Protein AF-A0A953B6B4-F1 (afdb_monomer_lite)

Structure (mmCIF, N/CA/C/O backbone):
data_AF-A0A953B6B4-F1
#
_entry.id   AF-A0A953B6B4-F1
#
loop_
_atom_site.group_PDB
_atom_site.id
_atom_site.type_symbol
_atom_site.label_atom_id
_atom_site.label_alt_id
_atom_site.label_comp_id
_atom_site.label_asym_id
_atom_site.label_entity_id
_atom_site.label_seq_id
_atom_site.pdbx_PDB_ins_code
_atom_site.Cartn_x
_atom_site.Cartn_y
_atom_site.Cartn_z
_atom_site.occupancy
_atom_site.B_iso_or_equiv
_atom_site.auth_seq_id
_atom_site.auth_comp_id
_atom_site.auth_asym_id
_atom_site.auth_atom_id
_atom_site.pdbx_PDB_model_num
ATOM 1 N N . TRP A 1 1 ? -9.352 -8.558 3.442 1.00 91.06 1 TRP A N 1
ATOM 2 C CA . TRP A 1 1 ? -8.731 -8.384 4.773 1.00 91.06 1 TRP A CA 1
ATOM 3 C C . TRP A 1 1 ? -9.789 -8.082 5.826 1.00 91.06 1 TRP A C 1
ATOM 5 O O . TRP A 1 1 ? -10.013 -8.963 6.636 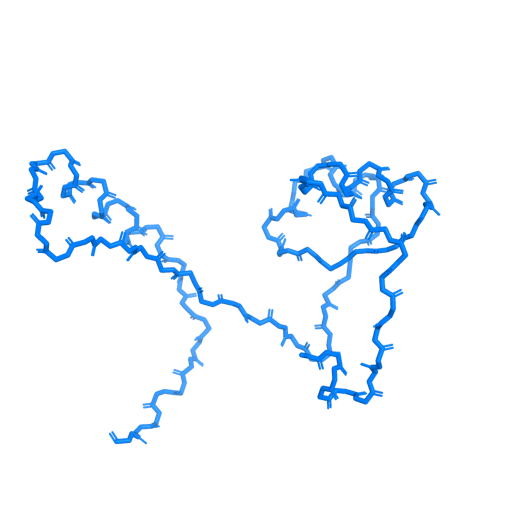1.00 91.06 1 TRP A O 1
ATOM 15 N N . PHE A 1 2 ? -10.512 -6.953 5.749 1.00 92.56 2 PHE A N 1
ATOM 16 C CA . PHE A 1 2 ? -11.597 -6.618 6.693 1.00 92.56 2 PHE A CA 1
ATOM 17 C C . PHE A 1 2 ? -12.645 -7.728 6.829 1.00 92.56 2 PHE A C 1
ATOM 19 O O . PHE A 1 2 ? -12.896 -8.181 7.937 1.00 92.56 2 PHE A O 1
ATOM 26 N N . ALA A 1 3 ? -13.133 -8.266 5.705 1.00 92.31 3 ALA A N 1
ATOM 27 C CA . ALA A 1 3 ? -14.074 -9.389 5.713 1.00 92.31 3 ALA A CA 1
ATOM 28 C C . ALA A 1 3 ? -13.532 -10.641 6.432 1.00 92.31 3 ALA A C 1
ATOM 30 O O . ALA A 1 3 ? -14.267 -11.295 7.158 1.00 92.31 3 ALA A O 1
ATOM 31 N N . ARG A 1 4 ? -12.228 -10.945 6.301 1.00 91.81 4 ARG A N 1
ATOM 32 C CA . ARG A 1 4 ? -11.601 -12.059 7.042 1.00 91.81 4 ARG A CA 1
ATOM 33 C C . ARG A 1 4 ? -11.534 -11.793 8.548 1.00 91.81 4 ARG A C 1
ATOM 35 O O . ARG A 1 4 ? -11.452 -12.736 9.315 1.00 91.81 4 ARG A O 1
ATOM 42 N N . GLY A 1 5 ? -11.527 -10.524 8.953 1.00 90.94 5 GLY A N 1
ATOM 43 C CA . GLY A 1 5 ? -11.631 -10.096 10.347 1.00 90.94 5 GLY A CA 1
ATOM 44 C C . GLY A 1 5 ? -13.072 -9.851 10.806 1.00 90.94 5 GLY A C 1
ATOM 45 O O . GLY A 1 5 ? -13.259 -9.197 11.822 1.00 90.94 5 GLY A O 1
ATOM 46 N N . GLY A 1 6 ? -14.083 -10.294 10.046 1.00 94.06 6 GLY A N 1
ATOM 47 C CA . GLY A 1 6 ? -15.499 -10.128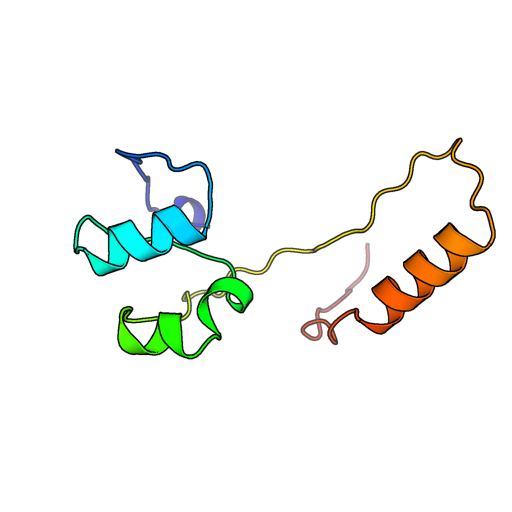 10.397 1.00 94.06 6 GLY A CA 1
ATOM 48 C C . GLY A 1 6 ? -16.054 -8.707 10.234 1.00 94.06 6 GLY A C 1
ATOM 49 O O . GLY A 1 6 ? -17.187 -8.449 10.624 1.00 94.06 6 GLY A O 1
ATOM 50 N N . ALA A 1 7 ? -15.290 -7.778 9.652 1.00 92.38 7 ALA A N 1
ATOM 51 C CA . ALA A 1 7 ? -15.716 -6.395 9.468 1.00 92.38 7 ALA A CA 1
ATOM 52 C C . ALA A 1 7 ? -16.285 -6.159 8.059 1.00 92.38 7 ALA A C 1
ATOM 54 O O . ALA A 1 7 ? -15.587 -6.338 7.053 1.00 92.38 7 ALA A O 1
ATOM 55 N N . ALA A 1 8 ? -17.533 -5.690 7.993 1.00 92.44 8 ALA A N 1
ATOM 56 C CA . ALA A 1 8 ? -18.151 -5.176 6.775 1.00 92.44 8 ALA A CA 1
ATOM 57 C C . ALA A 1 8 ? -17.943 -3.656 6.688 1.00 92.44 8 ALA A C 1
ATOM 59 O O . ALA A 1 8 ? -18.372 -2.909 7.565 1.00 92.44 8 ALA A O 1
ATOM 60 N N . LEU A 1 9 ? -17.277 -3.188 5.630 1.00 88.00 9 LEU A N 1
ATOM 61 C CA . LEU A 1 9 ? -17.067 -1.759 5.400 1.00 88.00 9 LEU A CA 1
ATOM 62 C C . LEU A 1 9 ? -18.177 -1.171 4.528 1.00 88.00 9 LEU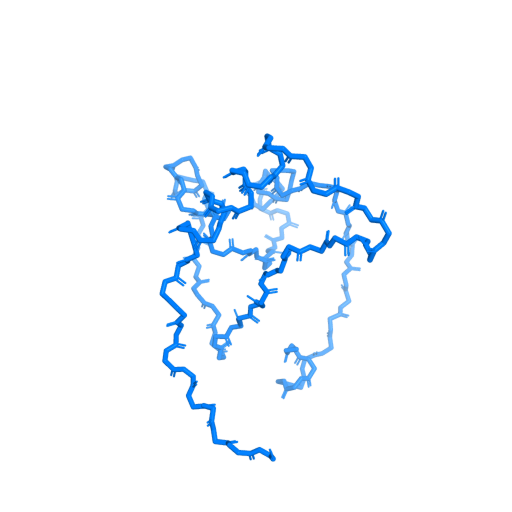 A C 1
ATOM 64 O O . LEU A 1 9 ? -18.562 -1.769 3.526 1.00 88.00 9 LEU A O 1
ATOM 68 N N . ARG A 1 10 ? -18.614 0.048 4.859 1.00 89.62 10 ARG A N 1
ATOM 69 C CA . ARG A 1 10 ? -19.469 0.891 4.009 1.00 89.62 10 ARG A CA 1
ATOM 70 C C . ARG A 1 10 ? -18.744 2.209 3.721 1.00 89.62 10 ARG A C 1
ATOM 72 O O . ARG A 1 10 ? -18.855 3.137 4.519 1.00 89.62 10 ARG A O 1
ATOM 79 N N . PRO A 1 11 ? -17.958 2.294 2.633 1.00 86.94 11 PRO A N 1
ATOM 80 C CA . PRO A 1 11 ? -17.314 3.543 2.242 1.00 86.94 11 PRO A CA 1
ATOM 81 C C . PRO A 1 11 ? -18.369 4.614 1.944 1.00 86.94 11 PRO A C 1
ATOM 83 O O . PRO A 1 11 ? -19.280 4.377 1.158 1.00 86.94 11 PRO A O 1
ATOM 86 N N . VAL A 1 12 ? -18.237 5.787 2.564 1.00 88.06 12 VAL A N 1
ATOM 87 C CA . VAL A 1 12 ? -19.126 6.947 2.339 1.00 88.06 12 VAL A CA 1
ATOM 88 C C . VAL A 1 12 ? -18.530 7.966 1.365 1.00 88.06 12 VAL A C 1
ATOM 90 O O . VAL A 1 12 ? -19.157 8.967 1.041 1.00 88.06 12 VAL A O 1
ATOM 93 N N . MET A 1 13 ? -17.300 7.720 0.909 1.00 90.19 13 MET A N 1
ATOM 94 C CA . MET A 1 13 ? -16.514 8.636 0.094 1.00 90.19 13 MET A CA 1
ATOM 95 C C . MET A 1 13 ? -15.529 7.862 -0.782 1.00 90.19 13 MET A C 1
ATOM 97 O O . MET A 1 13 ? -15.028 6.808 -0.385 1.00 90.19 13 MET A O 1
ATOM 101 N N . SER A 1 14 ? -15.226 8.416 -1.956 1.00 91.19 14 SER A N 1
ATOM 102 C CA . SER A 1 14 ? -14.185 7.929 -2.859 1.00 91.19 14 SER A CA 1
ATOM 103 C C . SER A 1 14 ? -13.387 9.105 -3.415 1.00 91.19 14 SER A C 1
ATOM 105 O O . SER A 1 14 ? -13.967 10.116 -3.805 1.00 91.19 14 SER A O 1
ATOM 107 N N . LEU A 1 15 ? -12.063 8.964 -3.463 1.00 93.25 15 LEU A N 1
ATOM 108 C CA . LEU A 1 15 ? -11.138 9.976 -3.968 1.00 93.25 15 LEU A CA 1
ATOM 109 C C . LEU A 1 15 ? -10.209 9.361 -5.018 1.00 93.25 15 LEU A C 1
ATOM 111 O O . LEU A 1 15 ? -9.794 8.209 -4.896 1.00 93.25 15 LEU A O 1
ATOM 115 N N . GLY A 1 16 ? -9.873 10.143 -6.047 1.00 93.25 16 GLY A N 1
ATOM 116 C CA . GLY A 1 16 ? -9.117 9.670 -7.213 1.00 93.25 16 GLY A CA 1
ATOM 117 C C . GLY A 1 16 ? -7.598 9.598 -7.033 1.00 93.25 16 GLY A C 1
ATOM 118 O O . GLY A 1 16 ? -6.911 9.094 -7.917 1.00 93.25 16 GLY A O 1
ATOM 119 N N . SER A 1 17 ? -7.045 10.101 -5.924 1.00 94.62 17 SER A N 1
ATOM 120 C CA . SER A 1 17 ? -5.599 10.098 -5.689 1.00 94.62 17 SER A CA 1
ATOM 121 C C . SER A 1 17 ? -5.240 9.897 -4.220 1.00 94.62 17 SER A C 1
ATOM 123 O O . SER A 1 17 ? -5.987 10.249 -3.309 1.00 94.62 17 SER A O 1
ATOM 125 N N . VAL A 1 18 ? -4.049 9.341 -3.994 1.00 94.00 18 VAL A N 1
ATOM 126 C CA . VAL A 1 18 ? -3.494 9.122 -2.653 1.00 94.00 18 VAL A CA 1
ATOM 127 C C . VAL A 1 18 ? -3.236 10.441 -1.922 1.00 94.00 18 VAL A C 1
ATOM 129 O O . VAL A 1 18 ? -3.437 10.502 -0.713 1.00 94.00 18 VAL A O 1
ATOM 132 N N . GLU A 1 19 ? -2.840 11.498 -2.632 1.00 93.25 19 GLU A N 1
ATOM 133 C CA . GLU A 1 19 ? -2.605 12.810 -2.015 1.00 93.25 19 GLU A CA 1
ATOM 134 C C . GLU A 1 19 ? -3.916 13.459 -1.556 1.00 93.25 19 GLU A C 1
ATOM 136 O O . GLU A 1 19 ? -3.991 13.919 -0.423 1.00 93.25 19 GLU A O 1
ATOM 141 N N . ALA A 1 20 ? -4.991 13.377 -2.352 1.00 94.31 20 ALA A N 1
ATOM 142 C CA . ALA A 1 20 ? -6.308 13.866 -1.931 1.00 94.31 20 ALA A CA 1
ATOM 143 C C . ALA A 1 20 ? -6.817 13.140 -0.674 1.00 94.31 20 ALA A C 1
ATOM 145 O O . ALA A 1 20 ? -7.420 13.753 0.204 1.00 94.31 20 ALA A O 1
ATOM 146 N N . ILE A 1 21 ? -6.543 11.834 -0.562 1.00 94.50 21 ILE A N 1
ATOM 147 C CA . ILE A 1 21 ? -6.893 11.050 0.631 1.00 94.50 21 ILE A CA 1
ATOM 148 C C . ILE A 1 21 ? -6.135 11.564 1.858 1.00 94.50 21 ILE A C 1
ATOM 150 O O . ILE A 1 21 ? -6.732 11.683 2.925 1.00 94.50 21 ILE A O 1
ATOM 154 N N . LYS A 1 22 ? -4.840 11.874 1.728 1.00 93.75 22 LYS A N 1
ATOM 155 C CA . LYS A 1 22 ? -4.039 12.392 2.847 1.00 93.75 22 LYS A CA 1
ATOM 156 C C . LYS A 1 22 ? -4.560 13.734 3.338 1.00 93.75 22 LYS A C 1
ATOM 158 O O . LYS A 1 22 ? -4.759 13.864 4.539 1.00 93.75 22 LYS A O 1
ATOM 163 N N . GLU A 1 23 ? -4.829 14.675 2.437 1.00 93.31 23 GLU A N 1
ATOM 164 C CA . GLU A 1 23 ? -5.364 15.992 2.809 1.00 93.31 23 GLU A CA 1
ATOM 165 C C . GLU A 1 23 ? -6.707 15.869 3.539 1.00 93.31 23 GLU A C 1
ATOM 167 O O . GLU A 1 23 ? -6.927 16.499 4.570 1.00 93.31 23 GLU A O 1
ATOM 172 N N . LEU A 1 24 ? -7.585 14.977 3.073 1.00 94.25 24 LEU A N 1
ATOM 173 C CA . LEU A 1 24 ? -8.885 14.762 3.703 1.00 94.25 24 LEU A CA 1
ATOM 174 C C . LEU A 1 24 ? -8.779 14.144 5.106 1.00 94.25 24 LEU A C 1
ATOM 176 O O . LEU A 1 24 ? -9.503 14.539 6.021 1.00 94.25 24 LEU A O 1
ATOM 180 N N . VAL A 1 25 ? -7.867 13.186 5.291 1.00 94.06 25 VAL A N 1
ATOM 181 C CA . VAL A 1 25 ? -7.590 12.601 6.612 1.00 94.06 25 VAL A CA 1
ATOM 182 C C . VAL A 1 25 ? -6.931 13.632 7.533 1.00 94.06 25 VAL A C 1
ATOM 184 O O . VAL A 1 25 ? -7.302 13.709 8.702 1.00 94.06 25 VAL A O 1
ATOM 187 N N . ALA A 1 26 ? -6.008 14.453 7.021 1.00 93.56 26 ALA A N 1
ATOM 188 C CA . ALA A 1 26 ? -5.371 15.533 7.779 1.00 93.56 26 ALA A CA 1
ATOM 189 C C . ALA A 1 26 ? -6.392 16.585 8.243 1.00 93.56 26 ALA A C 1
ATOM 191 O O . ALA A 1 26 ? -6.288 17.096 9.355 1.00 93.56 26 ALA A O 1
ATOM 192 N N . ALA A 1 27 ? -7.426 16.840 7.437 1.00 93.88 27 ALA A N 1
ATOM 193 C CA . ALA A 1 27 ? -8.560 17.693 7.790 1.00 93.88 27 ALA A CA 1
ATOM 194 C C . ALA A 1 27 ? -9.543 17.054 8.798 1.00 93.88 27 ALA A C 1
ATOM 196 O O . ALA A 1 27 ? -10.540 17.677 9.159 1.00 93.88 27 ALA A O 1
ATOM 197 N N . GLY A 1 28 ? -9.304 15.817 9.251 1.00 93.44 28 GLY A N 1
ATOM 198 C CA . GLY A 1 28 ? -10.137 15.139 10.250 1.00 93.44 28 GLY A CA 1
ATOM 199 C C . GLY A 1 28 ? -11.436 14.539 9.704 1.00 93.44 28 GLY A C 1
ATOM 200 O O . GLY A 1 28 ? -12.299 14.136 10.480 1.00 93.44 28 GLY A O 1
ATOM 201 N N . LEU A 1 29 ? -11.585 14.435 8.382 1.00 93.50 29 LEU A N 1
ATOM 202 C CA . LEU A 1 29 ? -12.821 13.975 7.736 1.00 93.50 29 LEU A CA 1
ATOM 203 C C . LEU A 1 29 ? -12.918 12.443 7.603 1.00 93.50 29 LEU A C 1
ATOM 205 O O . LEU A 1 29 ? -13.825 11.928 6.948 1.00 93.50 29 LEU A O 1
ATOM 209 N N . GLY A 1 30 ? -11.995 11.695 8.214 1.00 92.31 30 GLY A N 1
ATOM 210 C CA . GLY A 1 30 ? -12.043 10.236 8.260 1.00 92.31 30 GLY A CA 1
ATOM 211 C C . GLY A 1 30 ? -10.681 9.580 8.457 1.00 92.31 30 GLY A C 1
ATOM 212 O O . GLY A 1 30 ? -9.725 10.196 8.919 1.00 92.31 30 GLY A O 1
ATOM 213 N N . CYS A 1 31 ? -10.593 8.301 8.088 1.00 93.19 31 CYS A N 1
ATOM 214 C CA . CYS A 1 31 ? -9.359 7.522 8.092 1.00 93.19 31 CYS A CA 1
ATOM 215 C C . CYS A 1 31 ? -9.211 6.738 6.784 1.00 93.19 31 CYS A C 1
ATOM 217 O O . CYS A 1 31 ? -10.184 6.492 6.070 1.00 93.19 31 CYS A O 1
ATOM 219 N N . ALA A 1 32 ? -7.982 6.335 6.463 1.00 93.75 32 ALA A N 1
ATOM 220 C CA . ALA A 1 32 ? -7.692 5.604 5.239 1.00 93.75 32 ALA A CA 1
ATOM 221 C C . ALA A 1 32 ? -6.657 4.501 5.459 1.00 93.75 32 ALA A C 1
ATOM 223 O O . ALA A 1 32 ? -5.756 4.615 6.289 1.00 93.75 32 ALA A O 1
ATOM 224 N N . VAL A 1 33 ? -6.761 3.444 4.652 1.00 93.44 33 VAL A N 1
ATOM 225 C CA . VAL A 1 33 ? -5.722 2.421 4.513 1.00 93.44 33 VAL A CA 1
ATOM 226 C C . VAL A 1 33 ? -4.930 2.715 3.245 1.00 93.44 33 VAL A C 1
ATOM 228 O O . VAL A 1 33 ? -5.468 2.637 2.144 1.00 93.44 33 VAL A O 1
ATOM 231 N N . LEU A 1 34 ? -3.642 3.026 3.398 1.00 93.75 34 LEU A N 1
ATOM 232 C CA . LEU A 1 34 ? -2.738 3.340 2.291 1.00 93.75 34 LEU A CA 1
ATOM 233 C C . LEU A 1 34 ? -1.536 2.380 2.259 1.00 93.75 34 LEU A C 1
ATOM 235 O O . LEU A 1 34 ? -1.144 1.842 3.299 1.00 93.75 34 LEU A O 1
ATOM 239 N N . PRO A 1 35 ? -0.899 2.170 1.089 1.00 92.38 35 PRO A N 1
ATOM 240 C CA . PRO A 1 35 ? 0.380 1.475 1.021 1.00 92.38 35 PRO A CA 1
ATOM 241 C C . PRO A 1 35 ? 1.422 2.185 1.887 1.00 92.38 35 PRO A C 1
ATOM 243 O O . PRO A 1 35 ? 1.556 3.403 1.811 1.00 92.38 35 PRO A O 1
ATOM 246 N N . GLY A 1 36 ? 2.227 1.432 2.642 1.00 90.94 36 GLY A N 1
ATOM 247 C CA . GLY A 1 36 ? 3.216 2.021 3.553 1.00 90.94 36 GLY A CA 1
ATOM 248 C C . GLY A 1 36 ? 4.163 3.023 2.880 1.00 90.94 36 GLY A C 1
ATOM 249 O O . GLY A 1 36 ? 4.521 4.021 3.489 1.00 90.94 36 GLY A O 1
ATOM 250 N N . MET A 1 37 ? 4.514 2.814 1.605 1.00 88.25 37 MET A N 1
ATOM 251 C CA . MET A 1 37 ? 5.353 3.746 0.836 1.00 88.25 37 MET A CA 1
ATOM 252 C C . MET A 1 37 ? 4.744 5.150 0.674 1.00 88.25 37 MET A C 1
ATOM 254 O O . MET A 1 37 ? 5.492 6.117 0.605 1.00 88.25 37 MET A O 1
ATOM 258 N N . ALA A 1 38 ? 3.413 5.280 0.676 1.00 91.31 38 ALA A N 1
ATOM 259 C CA . ALA A 1 38 ? 2.721 6.559 0.511 1.00 91.31 38 ALA A CA 1
ATOM 260 C C . ALA A 1 38 ? 2.811 7.470 1.747 1.00 91.31 38 ALA A C 1
ATOM 262 O O . ALA A 1 38 ? 2.562 8.669 1.645 1.00 91.31 38 ALA A O 1
ATOM 263 N N . VAL A 1 39 ? 3.159 6.909 2.909 1.00 91.50 39 VAL A N 1
ATOM 264 C CA . VAL A 1 39 ? 3.152 7.601 4.210 1.00 91.50 39 VAL A CA 1
ATOM 265 C C . VAL A 1 39 ? 4.538 7.647 4.868 1.00 91.50 39 VAL A C 1
ATOM 267 O O . VAL A 1 39 ? 4.667 7.928 6.056 1.00 91.50 39 VAL A O 1
ATOM 270 N N . ARG A 1 40 ? 5.606 7.364 4.106 1.00 84.25 40 ARG A N 1
ATOM 271 C CA . ARG A 1 40 ? 6.997 7.407 4.602 1.00 84.25 40 ARG A CA 1
ATOM 272 C C . ARG A 1 40 ? 7.595 8.817 4.653 1.00 84.25 40 ARG A C 1
ATOM 274 O O . ARG A 1 40 ? 8.552 9.010 5.396 1.00 84.25 40 ARG A O 1
ATOM 281 N N . GLY A 1 41 ? 7.068 9.759 3.869 1.00 80.94 41 GLY A N 1
ATOM 282 C CA . GLY A 1 41 ? 7.645 11.097 3.702 1.00 80.94 41 GLY A CA 1
ATOM 283 C C . GLY A 1 41 ? 7.459 12.023 4.918 1.00 80.94 41 GLY A C 1
ATOM 284 O O . GLY A 1 41 ? 6.506 11.832 5.676 1.00 80.94 41 GLY A O 1
ATOM 285 N N . PRO A 1 42 ? 8.320 13.048 5.092 1.00 70.44 42 PRO A N 1
ATOM 286 C CA . PRO A 1 42 ? 8.252 13.985 6.220 1.00 70.44 42 PRO A CA 1
ATOM 287 C C . PRO A 1 42 ? 6.897 14.692 6.355 1.00 70.44 42 PRO A C 1
ATOM 289 O O . PRO A 1 42 ? 6.341 14.725 7.446 1.00 70.44 42 PRO A O 1
ATOM 292 N N . ALA A 1 43 ? 6.324 15.160 5.240 1.00 69.31 43 ALA A N 1
ATOM 293 C CA . ALA A 1 43 ? 5.036 15.860 5.221 1.00 69.31 43 ALA A CA 1
ATOM 294 C C . ALA A 1 43 ? 3.862 14.989 5.706 1.00 69.31 43 ALA A C 1
ATOM 296 O O . ALA A 1 43 ? 2.974 15.459 6.409 1.00 69.31 43 ALA A O 1
ATOM 297 N N . ALA A 1 44 ? 3.879 13.687 5.397 1.00 70.62 44 ALA A N 1
ATOM 298 C CA . ALA A 1 44 ? 2.858 12.767 5.897 1.00 70.62 44 ALA A CA 1
ATOM 299 C C . ALA A 1 44 ? 2.972 12.567 7.417 1.00 70.62 44 ALA A C 1
ATOM 301 O O . ALA A 1 44 ? 1.964 12.371 8.085 1.00 70.62 44 ALA A O 1
ATOM 302 N N . ARG A 1 45 ? 4.186 12.629 7.979 1.00 71.06 45 ARG A N 1
ATOM 303 C CA . ARG A 1 45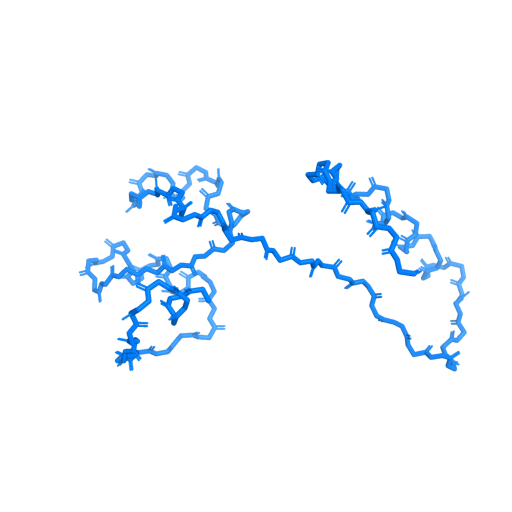 ? 4.422 12.421 9.416 1.00 71.06 45 ARG A CA 1
ATOM 304 C C . ARG A 1 45 ? 4.070 13.633 10.274 1.00 71.06 45 ARG A C 1
ATOM 306 O O . ARG A 1 45 ? 3.803 13.448 11.454 1.00 71.06 45 ARG A O 1
ATOM 313 N N . SER A 1 46 ? 4.082 14.841 9.712 1.00 75.12 46 SER A N 1
ATOM 314 C CA . SER A 1 46 ? 3.730 16.060 10.450 1.00 75.12 46 SER A CA 1
ATOM 315 C C . SER A 1 46 ? 2.221 16.267 10.587 1.00 75.12 46 SER A C 1
ATOM 317 O O . SER A 1 46 ? 1.797 16.898 11.548 1.00 75.12 46 SER A O 1
ATOM 319 N N . ALA A 1 47 ? 1.419 15.745 9.652 1.00 85.56 47 ALA A N 1
ATOM 320 C CA . ALA A 1 47 ? -0.027 15.988 9.600 1.00 85.56 47 ALA A CA 1
ATOM 321 C C . ALA A 1 47 ? -0.899 14.746 9.867 1.00 85.56 47 ALA A C 1
ATOM 323 O O . ALA A 1 47 ? -2.097 14.886 10.098 1.00 85.56 47 ALA A O 1
ATOM 324 N N . LEU A 1 48 ? -0.337 13.528 9.834 1.00 92.56 48 LEU A N 1
ATOM 325 C CA . LEU A 1 48 ? -1.104 12.283 9.958 1.00 92.56 48 LEU A CA 1
ATOM 326 C C . LEU A 1 48 ? -0.561 11.376 11.063 1.00 92.56 48 LEU A C 1
ATOM 328 O O . LEU A 1 48 ? 0.641 11.127 11.165 1.00 92.56 48 LEU A O 1
ATOM 332 N N . VAL A 1 49 ? -1.474 10.761 11.817 1.00 93.25 49 VAL A N 1
ATOM 333 C CA . VAL A 1 49 ? -1.146 9.632 12.694 1.00 93.25 49 VAL A CA 1
ATOM 334 C C . VAL A 1 49 ? -1.156 8.348 11.869 1.00 93.25 49 VAL A C 1
ATOM 336 O O . VAL A 1 49 ? -2.204 7.868 11.440 1.00 93.25 49 VAL A O 1
ATOM 339 N N . VAL A 1 50 ? 0.021 7.761 11.666 1.00 93.62 50 VAL A N 1
ATOM 340 C CA . VAL A 1 50 ? 0.189 6.539 10.870 1.00 93.62 50 VAL A CA 1
ATOM 341 C C . VAL A 1 50 ? 0.369 5.334 11.788 1.00 93.62 50 VAL A C 1
ATOM 343 O O . VAL A 1 50 ? 1.252 5.320 12.645 1.00 93.62 50 VAL A O 1
ATOM 346 N N . ARG A 1 51 ? -0.435 4.285 11.581 1.00 93.19 51 ARG A N 1
ATOM 347 C CA . ARG A 1 51 ? -0.333 3.012 12.313 1.00 93.19 51 ARG A CA 1
ATOM 348 C C . ARG A 1 51 ? -0.269 1.826 11.345 1.00 93.19 51 ARG A C 1
ATOM 350 O O . ARG A 1 51 ? -0.985 1.831 10.343 1.00 93.19 51 ARG A O 1
ATOM 357 N N . PRO A 1 52 ? 0.569 0.805 11.608 1.00 93.00 52 PRO A N 1
ATOM 358 C CA . PRO A 1 52 ? 0.565 -0.414 10.808 1.00 93.00 52 PRO A CA 1
ATOM 359 C C . PRO A 1 52 ? -0.726 -1.211 11.038 1.00 93.00 52 PRO A C 1
ATOM 361 O O . PRO A 1 52 ? -1.268 -1.228 12.141 1.00 93.00 52 PRO A O 1
ATOM 364 N N . LEU A 1 53 ? -1.191 -1.918 10.005 1.00 93.88 53 LEU A N 1
ATOM 365 C CA . LEU A 1 53 ? -2.302 -2.863 10.139 1.00 93.88 53 LEU A CA 1
ATOM 366 C C . LEU A 1 53 ? -1.875 -4.118 10.914 1.00 93.88 53 LEU A C 1
ATOM 368 O O . LEU A 1 53 ? -0.770 -4.628 10.709 1.00 93.88 53 LEU A O 1
ATOM 372 N N . SER A 1 54 ? -2.789 -4.641 11.734 1.00 92.38 54 SER A N 1
ATOM 373 C CA . SER A 1 54 ? -2.665 -5.928 12.424 1.00 92.38 54 SER A CA 1
ATOM 374 C C . SER A 1 54 ? -3.927 -6.772 12.181 1.00 92.38 54 SER A C 1
ATOM 376 O O . SER A 1 54 ? -5.008 -6.324 12.561 1.00 92.38 54 SER A O 1
ATOM 378 N N . PRO A 1 55 ? -3.837 -7.938 11.508 1.00 92.94 55 PRO A N 1
ATOM 379 C CA . PRO A 1 55 ? -2.631 -8.503 10.896 1.00 92.94 55 PRO A CA 1
ATOM 380 C C . PRO A 1 55 ? -2.127 -7.673 9.704 1.00 92.94 55 PRO A C 1
ATOM 382 O O . PRO A 1 55 ? -2.898 -6.961 9.055 1.00 92.94 55 PRO A O 1
ATOM 385 N N . ARG A 1 56 ? -0.833 -7.779 9.375 1.00 92.19 56 ARG A N 1
ATOM 386 C CA . ARG A 1 56 ? -0.246 -7.052 8.236 1.00 92.19 56 ARG A CA 1
ATOM 387 C C . ARG A 1 56 ? -0.934 -7.437 6.921 1.00 92.19 56 ARG A C 1
ATOM 389 O O . ARG A 1 56 ? -1.270 -8.598 6.692 1.00 92.19 56 ARG A O 1
ATOM 396 N N . LEU A 1 57 ? -1.125 -6.452 6.044 1.00 92.38 57 LEU A N 1
ATOM 397 C CA . LEU A 1 57 ? -1.621 -6.650 4.683 1.00 92.38 57 LEU A CA 1
ATOM 398 C C . LEU A 1 57 ? -0.491 -6.380 3.690 1.00 92.38 57 LEU A C 1
ATOM 400 O O . LEU A 1 57 ? 0.055 -5.278 3.648 1.00 92.38 57 LEU A O 1
ATOM 404 N N . HIS A 1 58 ? -0.167 -7.385 2.885 1.00 90.19 58 HIS A N 1
ATOM 405 C CA . HIS A 1 58 ? 0.829 -7.294 1.824 1.00 90.19 58 HIS A CA 1
ATOM 406 C C . HIS A 1 58 ? 0.142 -7.310 0.459 1.00 90.19 58 HIS A C 1
ATOM 408 O O . HIS A 1 58 ? -0.916 -7.918 0.293 1.00 90.19 58 HIS A O 1
ATOM 414 N N . ARG A 1 59 ? 0.756 -6.638 -0.518 1.00 88.31 59 ARG A N 1
ATOM 415 C CA . ARG A 1 59 ? 0.378 -6.730 -1.930 1.00 88.31 59 ARG A CA 1
ATOM 416 C C . ARG A 1 59 ? 1.608 -7.083 -2.750 1.00 88.31 59 ARG A C 1
ATOM 418 O O . ARG A 1 59 ? 2.673 -6.511 -2.517 1.00 88.31 59 ARG A O 1
ATOM 425 N N . THR A 1 60 ? 1.438 -7.963 -3.724 1.00 89.44 60 THR A N 1
ATOM 426 C CA . THR A 1 60 ? 2.468 -8.238 -4.725 1.00 89.44 60 THR A CA 1
ATOM 427 C C . THR A 1 60 ? 2.360 -7.197 -5.830 1.00 89.44 60 THR A C 1
ATOM 429 O O . THR A 1 60 ? 1.272 -6.935 -6.341 1.00 89.44 60 THR A O 1
ATOM 432 N N . LEU A 1 61 ? 3.484 -6.571 -6.168 1.00 88.75 61 LEU A N 1
ATOM 433 C CA . LEU A 1 61 ? 3.607 -5.727 -7.350 1.00 88.75 61 LEU A CA 1
ATOM 434 C C . LEU A 1 61 ? 4.223 -6.547 -8.477 1.00 88.75 61 LEU A C 1
ATOM 436 O O . LEU A 1 61 ? 5.127 -7.340 -8.233 1.00 88.75 61 LEU A O 1
ATOM 440 N N . ALA A 1 62 ? 3.735 -6.341 -9.695 1.00 91.12 62 ALA A N 1
ATOM 441 C CA . ALA A 1 62 ? 4.215 -7.035 -10.877 1.00 91.12 62 ALA A CA 1
ATOM 442 C C . ALA A 1 62 ? 4.405 -6.050 -12.027 1.00 91.12 62 ALA A C 1
ATOM 444 O O . ALA A 1 62 ? 3.667 -5.070 -12.153 1.00 91.12 62 ALA A O 1
ATOM 445 N N . VAL A 1 63 ? 5.376 -6.352 -12.883 1.00 92.31 63 VAL A N 1
ATOM 446 C CA . VAL A 1 63 ? 5.518 -5.719 -14.190 1.00 92.31 63 VAL A CA 1
ATOM 447 C C . VAL A 1 63 ? 4.808 -6.605 -15.205 1.00 92.31 63 VAL A C 1
ATOM 449 O O . VAL A 1 63 ? 5.099 -7.794 -15.304 1.00 92.31 63 VAL A O 1
ATOM 452 N N . VAL A 1 64 ? 3.851 -6.039 -15.939 1.00 93.19 64 VAL A N 1
ATOM 453 C CA . VAL A 1 64 ? 3.055 -6.779 -16.925 1.00 93.19 64 VAL A CA 1
ATOM 454 C C . VAL A 1 64 ? 3.429 -6.315 -18.322 1.00 93.19 64 VAL A C 1
ATOM 456 O O . VAL A 1 64 ? 3.383 -5.124 -18.629 1.00 93.19 64 VAL A O 1
ATOM 459 N N . ILE A 1 65 ? 3.772 -7.272 -19.179 1.00 93.31 65 ILE A N 1
ATOM 460 C CA . ILE A 1 65 ? 4.136 -7.032 -20.572 1.00 93.31 65 ILE A CA 1
ATOM 461 C C . ILE A 1 65 ? 3.276 -7.933 -21.448 1.00 93.31 65 ILE A C 1
ATOM 463 O O . ILE A 1 65 ? 3.121 -9.123 -21.174 1.00 93.31 65 ILE A O 1
ATOM 467 N N . ARG A 1 66 ? 2.724 -7.373 -22.526 1.00 94.00 66 ARG A N 1
ATOM 468 C CA . ARG A 1 66 ? 2.038 -8.176 -23.539 1.00 94.00 66 ARG A CA 1
ATOM 469 C C . ARG A 1 66 ? 3.014 -9.148 -24.203 1.00 94.00 66 ARG A C 1
ATOM 471 O O . ARG A 1 66 ? 4.129 -8.763 -24.541 1.00 94.00 66 ARG A O 1
ATOM 478 N N . ARG A 1 67 ? 2.565 -10.379 -24.461 1.00 92.00 67 ARG A N 1
ATOM 479 C CA . ARG A 1 67 ? 3.395 -11.441 -25.063 1.00 92.00 67 ARG A CA 1
ATOM 480 C C . ARG A 1 67 ? 3.958 -11.080 -26.440 1.00 92.00 67 ARG A C 1
ATOM 482 O O . ARG A 1 67 ? 5.059 -11.493 -26.772 1.00 92.00 67 ARG A O 1
ATOM 489 N N . ASP A 1 68 ? 3.226 -10.297 -27.225 1.00 94.12 68 ASP A N 1
ATOM 490 C CA . ASP A 1 68 ? 3.617 -9.855 -28.567 1.00 94.12 68 ASP A CA 1
ATOM 491 C C . ASP A 1 68 ? 4.522 -8.608 -28.565 1.00 94.12 68 ASP A C 1
ATOM 493 O O . ASP A 1 68 ? 4.977 -8.150 -29.618 1.00 94.12 68 ASP A O 1
ATOM 497 N N . LYS A 1 69 ? 4.814 -8.033 -27.391 1.00 92.94 69 LYS A N 1
ATOM 498 C CA . LYS A 1 69 ? 5.632 -6.826 -27.289 1.00 92.94 69 LYS A CA 1
ATOM 499 C C . LYS A 1 69 ? 7.103 -7.158 -27.534 1.00 92.94 69 LYS A C 1
ATOM 501 O O . LYS A 1 69 ? 7.773 -7.762 -26.700 1.00 92.94 69 LYS A O 1
ATOM 506 N N . ARG A 1 70 ? 7.655 -6.650 -28.640 1.00 92.50 70 ARG A N 1
ATOM 507 C CA . ARG A 1 70 ? 9.106 -6.666 -28.871 1.00 92.50 70 ARG A CA 1
ATOM 508 C C . ARG A 1 70 ? 9.821 -5.835 -27.804 1.00 92.50 70 ARG A C 1
ATOM 510 O O . ARG A 1 70 ? 9.633 -4.621 -27.715 1.00 92.50 70 ARG A O 1
ATOM 517 N N . LEU A 1 71 ? 10.673 -6.488 -27.021 1.00 92.94 71 LEU A N 1
ATOM 518 C CA . LEU A 1 71 ? 11.494 -5.841 -26.004 1.00 92.94 71 LEU A CA 1
ATOM 519 C C . LEU A 1 71 ? 12.743 -5.248 -26.650 1.00 92.94 71 LEU A C 1
ATOM 521 O O . LEU A 1 71 ? 13.783 -5.891 -26.674 1.00 92.94 71 LEU A O 1
ATOM 525 N N . HIS A 1 72 ? 12.660 -4.042 -27.203 1.00 94.88 72 HIS A N 1
ATOM 526 C CA . HIS A 1 72 ? 13.842 -3.317 -27.685 1.00 94.88 72 HIS A CA 1
ATOM 527 C C . HIS A 1 72 ? 14.780 -2.937 -26.522 1.00 94.88 72 HIS A C 1
ATOM 529 O O . HIS A 1 72 ? 14.350 -2.912 -25.366 1.00 94.88 72 HIS A O 1
ATOM 535 N N . ARG A 1 73 ? 16.040 -2.588 -26.821 1.00 96.12 73 ARG A N 1
ATOM 536 C CA . ARG A 1 73 ? 17.093 -2.338 -25.816 1.00 96.12 73 ARG A CA 1
ATOM 537 C C . ARG A 1 73 ? 16.630 -1.465 -24.643 1.00 96.12 73 ARG A C 1
ATOM 539 O O . ARG A 1 73 ? 16.745 -1.912 -23.514 1.00 96.12 73 ARG A O 1
ATOM 546 N N . GLY A 1 74 ? 16.035 -0.297 -24.902 1.00 95.69 74 GLY A N 1
ATOM 547 C CA . GLY A 1 74 ? 15.604 0.619 -23.834 1.00 95.69 74 GLY A CA 1
ATOM 548 C C . GLY A 1 74 ? 14.612 -0.007 -22.846 1.00 95.69 74 GLY A C 1
ATOM 549 O O . GLY A 1 74 ? 14.817 0.053 -21.642 1.00 95.69 74 GLY A O 1
ATOM 550 N N . LEU A 1 75 ? 13.578 -0.688 -23.354 1.00 94.62 75 LEU A N 1
ATOM 551 C CA . LEU A 1 75 ? 12.618 -1.414 -22.514 1.00 94.62 75 LEU A CA 1
ATOM 552 C C . LEU A 1 75 ? 13.283 -2.554 -21.735 1.00 94.62 75 LEU A C 1
ATOM 554 O O . LEU A 1 75 ? 12.955 -2.739 -20.574 1.00 94.62 75 LEU A O 1
ATOM 558 N N . ARG A 1 76 ? 14.233 -3.290 -22.327 1.00 95.25 76 ARG A N 1
ATOM 559 C CA . ARG A 1 76 ? 14.967 -4.334 -21.590 1.00 95.25 76 ARG A CA 1
ATOM 560 C C . ARG A 1 76 ? 15.769 -3.759 -20.430 1.00 95.25 76 ARG A C 1
ATOM 562 O O . ARG A 1 76 ? 15.696 -4.307 -19.340 1.00 95.25 76 ARG A O 1
ATOM 569 N N . GLU A 1 77 ? 16.485 -2.657 -20.646 1.00 97.25 77 GLU A N 1
ATOM 570 C CA . GLU A 1 77 ? 17.237 -2.017 -19.560 1.00 97.25 77 GLU A CA 1
ATOM 571 C C . GLU A 1 77 ? 16.304 -1.434 -18.488 1.00 97.25 77 GLU A C 1
ATOM 573 O O . GLU A 1 77 ? 16.590 -1.555 -17.303 1.00 97.25 77 GLU A O 1
ATOM 578 N N . MET A 1 78 ? 15.148 -0.880 -18.874 1.00 95.38 78 MET A N 1
ATOM 579 C CA . MET A 1 78 ? 14.133 -0.427 -17.915 1.00 95.38 78 MET A CA 1
ATOM 580 C C . MET A 1 78 ? 13.607 -1.581 -17.053 1.00 95.38 78 MET A C 1
ATOM 582 O O . MET A 1 78 ? 13.464 -1.424 -15.846 1.00 95.38 78 MET A O 1
ATOM 586 N N . LEU A 1 79 ? 13.315 -2.736 -17.660 1.00 94.94 79 LEU A N 1
ATOM 587 C CA . LEU A 1 79 ? 12.849 -3.916 -16.927 1.00 94.94 79 LEU A CA 1
ATOM 588 C C . LEU A 1 79 ? 13.902 -4.412 -15.941 1.00 94.94 79 LEU A C 1
ATOM 590 O O . LEU A 1 79 ? 13.566 -4.624 -14.782 1.00 94.94 79 LEU A O 1
ATOM 594 N N . ARG A 1 80 ? 15.165 -4.499 -16.373 1.00 94.75 80 ARG A N 1
ATOM 595 C CA . ARG A 1 80 ? 16.289 -4.845 -15.492 1.00 94.75 80 ARG A CA 1
ATOM 596 C C . ARG A 1 80 ? 16.384 -3.889 -14.308 1.00 94.75 80 ARG A C 1
ATOM 598 O O . ARG A 1 80 ? 16.385 -4.334 -13.171 1.00 94.75 80 ARG A O 1
ATOM 605 N N . ALA A 1 81 ? 16.339 -2.581 -14.559 1.00 95.75 81 ALA A N 1
ATOM 606 C CA . ALA A 1 81 ? 16.380 -1.589 -13.489 1.00 95.75 81 ALA A CA 1
ATOM 607 C C . ALA A 1 81 ? 15.199 -1.725 -12.507 1.00 95.75 81 ALA A C 1
ATOM 609 O O . ALA A 1 81 ? 15.369 -1.552 -11.304 1.00 95.75 81 ALA A O 1
ATOM 610 N N . LEU A 1 82 ? 13.995 -2.051 -12.990 1.00 93.75 82 LEU A N 1
ATOM 611 C CA . LEU A 1 82 ? 12.839 -2.307 -12.122 1.00 93.75 82 LEU A CA 1
ATOM 612 C C . LEU A 1 82 ? 12.993 -3.600 -11.307 1.00 93.75 82 LEU A C 1
ATOM 614 O O . LEU A 1 82 ? 12.551 -3.646 -10.158 1.00 93.75 82 LEU A O 1
ATOM 618 N N . GLU A 1 83 ? 13.600 -4.636 -11.884 1.00 91.25 83 GLU A N 1
ATOM 619 C CA . GLU A 1 83 ? 13.912 -5.895 -11.202 1.00 91.25 83 GLU A 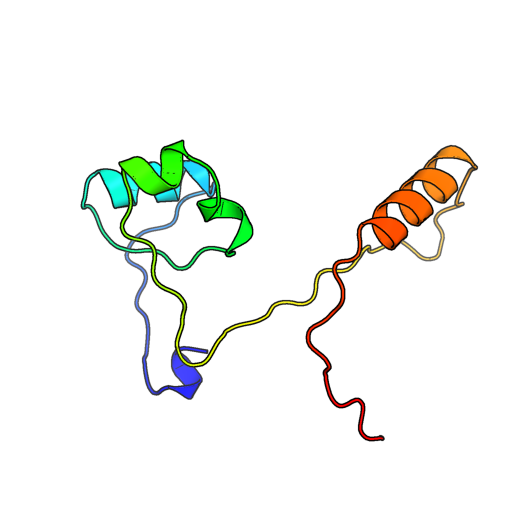CA 1
ATOM 620 C C . GLU A 1 83 ? 14.982 -5.702 -10.120 1.00 91.25 83 GLU A C 1
ATOM 622 O O . GLU A 1 83 ? 14.816 -6.220 -9.015 1.00 91.25 83 GLU A O 1
ATOM 627 N N . ASP A 1 84 ? 16.003 -4.886 -10.381 1.00 92.88 84 ASP A N 1
ATOM 628 C CA . ASP A 1 84 ? 17.043 -4.528 -9.407 1.00 92.88 84 ASP A CA 1
ATOM 629 C C . ASP A 1 84 ? 16.474 -3.723 -8.226 1.00 92.88 84 ASP A C 1
ATOM 631 O O . ASP A 1 84 ? 16.941 -3.835 -7.092 1.00 92.88 84 ASP A O 1
ATOM 635 N N . LEU A 1 85 ? 15.415 -2.941 -8.466 1.00 89.75 85 LEU A N 1
ATOM 636 C CA . LEU A 1 85 ? 14.676 -2.211 -7.431 1.00 89.75 85 LEU A CA 1
ATOM 637 C C . LEU A 1 85 ? 13.691 -3.088 -6.649 1.00 89.75 85 LEU A C 1
ATOM 639 O O . LEU A 1 85 ? 13.024 -2.583 -5.736 1.00 89.75 85 LEU A O 1
ATOM 643 N N . ARG A 1 86 ? 13.555 -4.379 -6.982 1.00 85.75 86 ARG A N 1
ATOM 644 C CA . ARG A 1 86 ? 1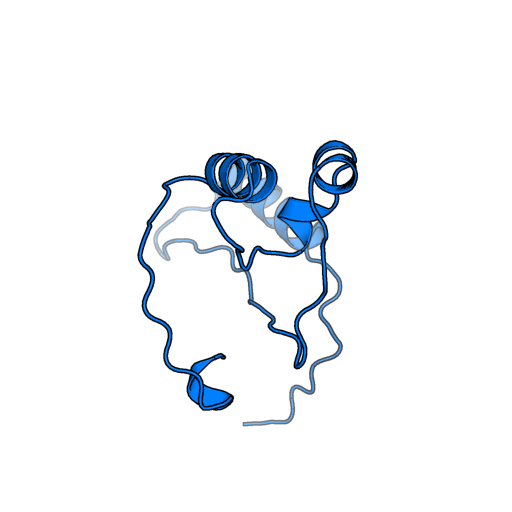2.653 -5.284 -6.268 1.00 85.75 86 ARG A CA 1
ATOM 645 C C . ARG A 1 86 ? 13.099 -5.359 -4.803 1.00 85.75 86 ARG A C 1
ATOM 647 O O . ARG A 1 86 ? 14.178 -5.881 -4.523 1.00 85.75 86 ARG A O 1
ATOM 654 N N . PRO A 1 87 ? 12.284 -4.881 -3.843 1.00 75.81 87 PRO A N 1
ATOM 655 C CA . PRO A 1 87 ? 12.641 -5.003 -2.439 1.00 75.81 87 PRO A CA 1
ATOM 656 C C . PRO A 1 87 ? 12.765 -6.486 -2.090 1.00 75.81 87 PRO A C 1
ATOM 658 O O . PRO A 1 87 ? 11.989 -7.300 -2.601 1.00 75.81 87 PRO A O 1
ATOM 661 N N . ALA A 1 88 ? 13.714 -6.832 -1.214 1.00 65.75 88 ALA A N 1
ATOM 662 C CA . ALA A 1 88 ? 13.781 -8.174 -0.649 1.00 65.75 88 ALA A CA 1
ATOM 663 C C . ALA A 1 88 ? 12.385 -8.523 -0.116 1.00 65.75 88 ALA A C 1
ATOM 665 O O . ALA A 1 88 ? 11.831 -7.806 0.725 1.00 65.75 88 ALA A O 1
ATOM 666 N N . GLY A 1 89 ? 11.767 -9.552 -0.699 1.00 59.94 89 GLY A N 1
ATOM 667 C CA . GLY A 1 89 ? 10.441 -9.976 -0.278 1.00 59.94 89 GLY A CA 1
ATOM 668 C C . GLY A 1 89 ? 10.475 -10.327 1.211 1.00 59.94 89 GLY A C 1
ATOM 669 O O . GLY A 1 89 ? 11.523 -10.746 1.708 1.00 59.94 89 GLY A O 1
ATOM 670 N N . PRO A 1 90 ? 9.363 -10.180 1.955 1.00 54.69 90 PRO A N 1
ATOM 671 C CA . PRO A 1 90 ? 9.260 -10.912 3.211 1.00 54.69 90 PRO A CA 1
ATOM 672 C C . PRO A 1 90 ? 9.549 -12.383 2.890 1.00 54.69 90 PRO A C 1
ATOM 674 O O . PRO A 1 90 ? 9.036 -12.873 1.884 1.00 54.69 90 PRO A O 1
ATOM 677 N N . ALA A 1 91 ? 10.410 -13.037 3.678 1.00 44.44 91 ALA A N 1
ATOM 678 C CA . ALA A 1 91 ? 10.733 -14.451 3.524 1.00 44.44 91 ALA A CA 1
ATOM 679 C C . ALA A 1 91 ? 9.428 -15.256 3.591 1.00 44.44 91 ALA A C 1
ATOM 681 O O . ALA A 1 91 ? 8.905 -15.545 4.661 1.00 44.44 91 ALA A O 1
ATOM 682 N N . GLY A 1 92 ? 8.841 -15.495 2.425 1.00 40.38 92 GLY A N 1
ATOM 683 C CA . GLY A 1 92 ? 7.617 -16.237 2.242 1.00 40.38 92 GLY A CA 1
ATOM 684 C C . GLY A 1 92 ? 8.025 -17.606 1.768 1.00 40.38 92 GLY A C 1
ATOM 685 O O . GLY A 1 92 ? 8.361 -17.767 0.601 1.00 40.38 92 GLY A O 1
ATOM 686 N N . GLU A 1 93 ? 8.050 -18.544 2.708 1.00 40.84 93 GLU A N 1
ATOM 687 C CA . GLU A 1 93 ? 7.517 -19.895 2.558 1.00 40.84 93 GLU A CA 1
ATOM 688 C C . GLU A 1 93 ? 6.882 -20.117 1.172 1.00 40.84 93 GLU A C 1
ATOM 690 O O . GLU A 1 93 ? 5.716 -19.820 0.919 1.00 40.84 93 GLU A O 1
ATOM 695 N N . HIS A 1 94 ? 7.700 -20.551 0.218 1.00 42.34 94 HIS A N 1
ATOM 696 C CA . HIS A 1 94 ? 7.234 -21.202 -0.999 1.00 42.34 94 HIS A CA 1
ATOM 697 C C . HIS A 1 94 ? 7.360 -22.698 -0.732 1.00 42.34 94 HIS A C 1
ATOM 699 O O . HIS A 1 94 ? 8.257 -23.365 -1.237 1.00 42.34 94 HIS A O 1
ATOM 705 N N . ALA A 1 95 ? 6.491 -23.205 0.145 1.00 40.28 95 ALA A N 1
ATOM 706 C CA . ALA A 1 95 ? 6.222 -24.628 0.229 1.00 40.28 95 ALA A CA 1
ATOM 707 C C . ALA A 1 95 ? 5.255 -24.986 -0.908 1.00 40.28 95 ALA A C 1
ATOM 709 O O . ALA A 1 95 ? 4.090 -24.604 -0.885 1.00 40.28 95 ALA A O 1
ATOM 710 N N . SER A 1 96 ? 5.828 -25.644 -1.917 1.00 34.59 96 SER A N 1
ATOM 711 C CA . SER A 1 96 ? 5.269 -26.697 -2.772 1.00 34.59 96 SER A CA 1
ATOM 712 C C . SER A 1 96 ? 3.771 -26.656 -3.107 1.00 34.59 96 SER A C 1
ATOM 714 O O . SER A 1 96 ? 2.919 -26.895 -2.253 1.00 34.59 96 SER A O 1
ATOM 716 N N . ALA A 1 97 ? 3.484 -26.546 -4.402 1.00 32.28 97 ALA A N 1
ATOM 717 C CA . ALA A 1 97 ? 2.421 -27.308 -5.051 1.00 32.28 97 ALA A CA 1
ATOM 718 C C . ALA A 1 97 ? 3.051 -28.088 -6.208 1.00 32.28 97 ALA A C 1
ATOM 720 O O . ALA A 1 97 ? 3.912 -27.486 -6.893 1.00 32.28 97 ALA A O 1
#

Secondary structure (DSSP, 8-state):
-TGGGTPPP------SSHHHHHHHHHTTS------GGGG-SHHHHHH------SS-----------TT----HHHHHHHHHHHHT-PPPP-------

Radius of gyration: 18.31 Å; chains: 1; bounding box: 37×45×42 Å

Sequence (97 aa):
WFARGGAALRPVMSLGSVEAIKELVAAGLGCAVLPGMAVRGPAARSALVVRPLSPRLHRTLAVVIRRDKRLHRGLREMLRALEDLRPAGPAGEHASA

pLDDT: mean 86.19, std 15.2, range [32.28, 97.25]

Foldseek 3Di:
DCVVVVHDDDDPDDDDDPVVQLVCVLVVVDDDDDDPVSQPDPVNVVRDDDDADVVHDDDDDDDDDDPPDDCPPVNVVVVVVVVVVPPDDDPDDPPDD